Protein AF-A0AA97EP60-F1 (afdb_monomer)

pLDDT: mean 96.38, std 3.41, range [75.81, 98.44]

Nearest PDB structures (foldseek):
  8h2u-assembly1_C  TM=3.395E-01  e=8.397E+00  Chlamydomonas reinhardtii
  8wey-assembly1_C  TM=3.556E-01  e=8.998E+00  Cyanidium caldarium

Foldseek 3Di:
DAWDDPPDDDDPLEDEDPVCVVVVPPDGQKDKDADPVHRSRIYIDGNVNCVVPHDDDD

Solvent-accessible surface area (backbone atoms only — not comparable to full-atom values): 3631 Å² total; per-residue (Å²): 113,44,74,48,59,83,89,60,85,74,62,90,56,50,47,70,54,72,66,45,48,74,72,57,46,89,40,80,65,18,29,41,39,59,44,91,90,41,80,69,48,27,32,63,38,54,38,68,61,39,68,77,74,54,78,89,84,128

Secondary structure (DSSP, 8-state):
-EE--TT----TTEE--HHHHHTT-S-TT-EEEE-SS-TT-EEEE-HHHHHHH-----

Radius of gyration: 11.06 Å; Cα contacts (8 Å, |Δi|>4): 77; chains: 1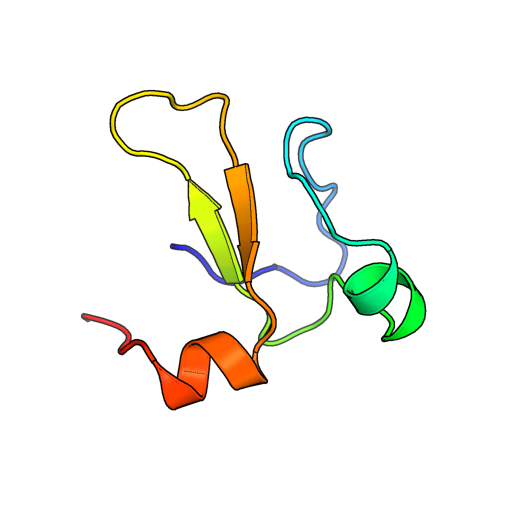; bounding box: 28×21×26 Å

Sequence (58 aa):
MRPYIEGEKLDSKVSISEADLKAGSPKIGDMIARNPNNHDDKWLVAKAYFDDNFELIL

Organism: NCBI:txid3075823

Mean predicted aligned error: 2.25 Å

Structure (mmCIF, N/CA/C/O backbone):
data_AF-A0AA97EP60-F1
#
_entry.id   AF-A0AA97EP60-F1
#
loop_
_atom_site.group_PDB
_atom_site.id
_atom_site.type_symbol
_atom_site.label_atom_id
_atom_site.label_alt_id
_atom_site.label_comp_id
_atom_site.label_asym_id
_atom_site.label_entity_id
_atom_site.label_seq_id
_atom_site.pdbx_PDB_ins_code
_atom_site.Cartn_x
_atom_site.Cartn_y
_atom_site.Cartn_z
_atom_site.occupancy
_atom_site.B_iso_or_equiv
_atom_site.auth_seq_id
_atom_site.auth_comp_id
_atom_site.auth_asym_id
_atom_site.auth_atom_id
_atom_site.pdbx_PDB_model_num
ATOM 1 N N . MET A 1 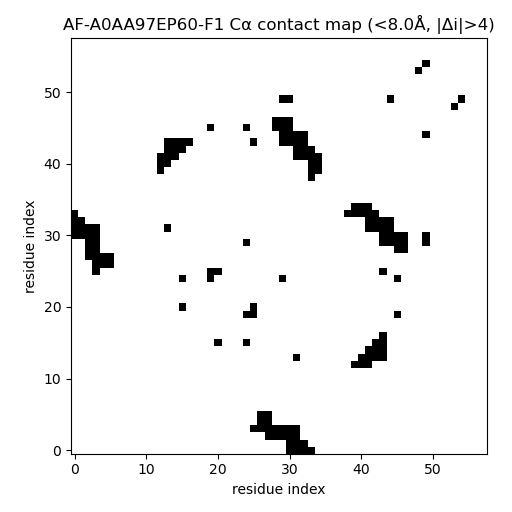1 ? 10.683 0.173 -0.960 1.00 94.31 1 MET A N 1
ATOM 2 C CA . MET A 1 1 ? 9.335 -0.169 -0.448 1.00 94.31 1 MET A CA 1
ATOM 3 C C . MET A 1 1 ? 9.403 -1.538 0.201 1.00 94.31 1 MET A C 1
ATOM 5 O O . MET A 1 1 ? 10.334 -2.273 -0.103 1.00 94.31 1 MET A O 1
ATOM 9 N N . ARG A 1 2 ? 8.463 -1.877 1.082 1.00 95.88 2 ARG A N 1
ATOM 10 C CA . ARG A 1 2 ? 8.302 -3.247 1.592 1.00 95.88 2 ARG A CA 1
ATOM 11 C C . ARG A 1 2 ? 6.858 -3.716 1.407 1.00 95.88 2 ARG A C 1
ATOM 13 O O . ARG A 1 2 ? 5.984 -2.854 1.425 1.00 95.88 2 ARG A O 1
ATOM 20 N N . PRO A 1 3 ? 6.592 -5.023 1.301 1.00 97.19 3 PRO A N 1
ATOM 21 C CA . PRO A 1 3 ? 5.230 -5.534 1.382 1.00 97.19 3 PRO A CA 1
ATOM 22 C C . PRO A 1 3 ? 4.567 -5.161 2.712 1.00 97.19 3 PRO A C 1
ATOM 24 O O . PRO A 1 3 ? 5.230 -5.114 3.759 1.00 97.19 3 PRO A O 1
ATOM 27 N N . TYR A 1 4 ? 3.265 -4.897 2.662 1.00 97.88 4 TYR A N 1
ATOM 28 C CA . TYR A 1 4 ? 2.402 -4.963 3.835 1.00 97.88 4 TYR A CA 1
ATOM 29 C C . TYR A 1 4 ? 2.292 -6.416 4.316 1.00 97.88 4 TYR A C 1
ATOM 31 O O . TYR A 1 4 ? 2.217 -7.348 3.511 1.00 97.88 4 TYR A O 1
ATOM 39 N N . ILE A 1 5 ? 2.287 -6.604 5.632 1.00 97.69 5 ILE A N 1
ATOM 40 C CA . ILE A 1 5 ? 2.131 -7.901 6.288 1.00 97.69 5 ILE A CA 1
ATOM 41 C C . ILE A 1 5 ? 0.733 -7.951 6.902 1.00 97.69 5 ILE A C 1
ATOM 43 O O . ILE A 1 5 ? 0.391 -7.123 7.743 1.00 97.69 5 ILE A O 1
ATOM 47 N N . GLU A 1 6 ? -0.076 -8.932 6.508 1.00 96.00 6 GLU A N 1
ATOM 48 C CA . GLU A 1 6 ? -1.434 -9.084 7.037 1.00 96.00 6 GLU A CA 1
ATOM 49 C C . GLU A 1 6 ? -1.438 -9.176 8.570 1.00 96.00 6 GLU A C 1
ATOM 51 O O . GLU A 1 6 ? -0.681 -9.938 9.173 1.00 96.00 6 GLU A O 1
ATOM 56 N N . GLY A 1 7 ? -2.284 -8.360 9.203 1.00 93.69 7 GLY A N 1
ATOM 57 C CA . GLY A 1 7 ? -2.405 -8.297 10.659 1.00 93.69 7 GLY A CA 1
ATOM 58 C C . GLY A 1 7 ? -1.304 -7.498 11.363 1.00 93.69 7 GLY A C 1
ATOM 59 O O . GLY A 1 7 ? -1.345 -7.381 12.589 1.00 93.69 7 GLY A O 1
ATOM 60 N N . GLU A 1 8 ? -0.338 -6.913 10.640 1.00 96.31 8 GLU A N 1
ATOM 61 C CA . GLU A 1 8 ? 0.641 -6.033 11.275 1.00 96.31 8 GLU A CA 1
ATOM 62 C C . GLU A 1 8 ? -0.026 -4.767 11.824 1.00 96.31 8 GLU A C 1
ATOM 64 O O . GLU A 1 8 ? -0.920 -4.174 11.209 1.00 96.31 8 GLU A O 1
ATOM 69 N N . LYS A 1 9 ? 0.463 -4.301 12.976 1.00 95.50 9 LYS A N 1
ATOM 70 C CA . LYS A 1 9 ? 0.140 -2.958 13.444 1.00 95.50 9 LYS A CA 1
ATOM 71 C C . LYS A 1 9 ? 0.964 -1.962 12.640 1.00 95.50 9 LYS A C 1
ATOM 73 O O . LYS A 1 9 ? 2.157 -1.794 12.890 1.00 95.50 9 LYS A O 1
ATOM 78 N N . LEU A 1 10 ? 0.310 -1.295 11.697 1.00 94.50 10 LEU A N 1
ATOM 79 C CA . LEU A 1 10 ? 0.954 -0.272 10.890 1.00 94.50 10 LEU A CA 1
ATOM 80 C C . LEU A 1 10 ? 1.367 0.926 11.762 1.00 94.50 10 LEU A C 1
ATOM 82 O O . LEU A 1 10 ? 0.655 1.323 12.688 1.00 94.50 10 LEU A O 1
ATOM 86 N N . ASP A 1 11 ? 2.540 1.486 11.472 1.00 93.62 11 ASP A N 1
ATOM 87 C CA . ASP A 1 11 ? 3.018 2.718 12.101 1.00 93.62 11 ASP A CA 1
ATOM 88 C C . ASP A 1 11 ? 2.023 3.856 11.816 1.00 93.62 11 ASP A C 1
ATOM 90 O O . ASP A 1 11 ? 1.604 4.042 10.674 1.00 93.62 11 ASP A O 1
ATOM 94 N N . SER A 1 12 ? 1.657 4.632 12.840 1.00 94.56 12 SER A N 1
ATOM 95 C CA . SER A 1 12 ? 0.705 5.741 12.709 1.00 94.56 12 SER A CA 1
ATOM 96 C C . SER A 1 12 ? 1.198 6.864 11.792 1.00 94.56 12 SER A C 1
ATOM 98 O O . SER A 1 12 ? 0.413 7.736 11.437 1.00 94.56 12 SER A O 1
ATOM 100 N N . LYS A 1 13 ? 2.487 6.868 11.426 1.00 96.12 13 LYS A N 1
ATOM 101 C CA . LYS A 1 13 ? 3.063 7.790 10.436 1.00 96.12 13 LYS A CA 1
ATOM 102 C C . LYS A 1 13 ? 2.832 7.359 8.982 1.00 96.12 13 LYS A C 1
ATOM 104 O O . LYS A 1 13 ? 3.163 8.117 8.077 1.00 96.12 13 LYS A O 1
ATOM 109 N N . VAL A 1 14 ? 2.300 6.158 8.729 1.00 98.00 14 VAL A N 1
ATOM 110 C CA . VAL A 1 14 ? 1.975 5.735 7.361 1.00 98.00 14 VAL A CA 1
ATOM 111 C C . VAL A 1 14 ? 0.689 6.412 6.911 1.00 98.00 14 VAL A C 1
ATOM 113 O O . VAL A 1 14 ? -0.392 6.132 7.423 1.00 98.00 14 VAL A O 1
ATOM 116 N N . SER A 1 15 ? 0.816 7.283 5.919 1.00 98.19 15 SER A N 1
ATOM 117 C CA . SER A 1 15 ? -0.321 7.933 5.281 1.00 98.19 15 SER A CA 1
ATOM 118 C C . SER A 1 15 ? -1.055 6.945 4.373 1.00 98.19 15 SER A C 1
ATOM 120 O O . SER A 1 15 ? -0.441 6.282 3.535 1.00 98.19 15 SER A O 1
ATOM 122 N N . ILE A 1 16 ? -2.375 6.859 4.531 1.00 98.19 16 ILE A N 1
ATOM 123 C CA . ILE A 1 16 ? -3.269 6.064 3.682 1.00 98.19 16 ILE A CA 1
ATOM 124 C C . ILE A 1 16 ? -4.349 7.007 3.163 1.00 98.19 16 ILE A C 1
ATOM 126 O O . ILE A 1 16 ? -4.934 7.759 3.946 1.00 98.19 16 ILE A O 1
ATOM 130 N N . SER A 1 17 ? -4.600 6.999 1.853 1.00 98.00 17 SER A N 1
ATOM 131 C CA . SER A 1 17 ? -5.652 7.840 1.287 1.00 98.00 17 SER A CA 1
ATOM 132 C C . SER A 1 17 ? -7.039 7.334 1.701 1.00 98.00 17 SER A C 1
ATOM 134 O O . SER A 1 17 ? -7.240 6.148 1.971 1.00 98.00 17 SER A O 1
ATOM 136 N N . GLU A 1 18 ? -8.037 8.219 1.717 1.00 98.31 18 GLU A N 1
ATOM 137 C CA . GLU A 1 18 ? -9.419 7.817 2.008 1.00 98.31 18 GLU A CA 1
ATOM 138 C C . GLU A 1 18 ? -9.956 6.806 0.978 1.00 98.31 18 GLU A C 1
ATOM 140 O O . GLU A 1 18 ? -10.738 5.920 1.321 1.00 98.31 18 GLU A O 1
ATOM 145 N N . ALA A 1 19 ? -9.524 6.915 -0.283 1.00 97.56 19 ALA A N 1
ATOM 146 C CA . ALA A 1 19 ? -9.897 5.980 -1.340 1.00 97.56 19 ALA A CA 1
ATOM 147 C C . ALA A 1 19 ? -9.331 4.576 -1.076 1.00 97.56 19 ALA A C 1
ATOM 149 O O . ALA A 1 19 ? -10.067 3.598 -1.197 1.00 97.56 19 ALA A O 1
ATOM 150 N N . ASP A 1 20 ? -8.071 4.482 -0.643 1.00 98.12 20 ASP A N 1
ATOM 151 C CA . ASP A 1 20 ? -7.441 3.205 -0.298 1.00 98.12 20 ASP A CA 1
ATOM 152 C C . ASP A 1 20 ? -8.114 2.575 0.930 1.00 98.12 20 ASP A C 1
ATOM 154 O O . ASP A 1 20 ? -8.434 1.386 0.916 1.00 98.12 20 ASP A O 1
ATOM 158 N N . LEU A 1 21 ? -8.435 3.375 1.956 1.00 97.81 21 LEU A N 1
ATOM 159 C CA . LEU A 1 21 ? -9.207 2.909 3.117 1.00 97.81 21 LEU A CA 1
ATOM 160 C C . LEU A 1 21 ? -10.577 2.352 2.696 1.00 97.81 21 LEU A C 1
ATOM 162 O O . LEU A 1 21 ? -10.958 1.258 3.111 1.00 97.81 21 LEU A O 1
ATOM 166 N N . LYS A 1 22 ? -11.307 3.066 1.827 1.00 98.12 22 LYS A N 1
ATOM 167 C CA . LYS A 1 22 ? -12.595 2.607 1.270 1.00 98.12 22 LYS A CA 1
ATOM 168 C C . LYS A 1 22 ? -12.451 1.340 0.425 1.00 98.12 22 LYS A C 1
ATOM 170 O O . LYS A 1 22 ? -13.370 0.526 0.394 1.00 98.12 22 LYS A O 1
ATOM 175 N N . ALA A 1 23 ? -11.307 1.156 -0.229 1.00 96.94 23 ALA A N 1
ATOM 176 C CA . ALA A 1 23 ? -10.968 -0.046 -0.985 1.00 96.94 23 ALA A CA 1
ATOM 177 C C . ALA A 1 23 ? -10.460 -1.206 -0.101 1.00 96.94 23 ALA A C 1
ATOM 179 O O . ALA A 1 23 ? -10.075 -2.254 -0.632 1.00 96.94 23 ALA A O 1
ATOM 180 N N . GLY A 1 24 ? -10.455 -1.043 1.225 1.00 96.69 24 GLY A N 1
ATOM 181 C CA . GLY A 1 24 ? -10.067 -2.074 2.186 1.00 96.69 24 GLY A CA 1
ATOM 182 C C . GLY A 1 24 ? -8.560 -2.214 2.397 1.00 96.69 24 GLY A C 1
ATOM 183 O O . GLY A 1 24 ? -8.120 -3.266 2.848 1.00 96.69 24 GLY A O 1
ATOM 184 N N . SER A 1 25 ? -7.768 -1.202 2.047 1.00 97.50 25 SER A N 1
ATOM 185 C CA . SER A 1 25 ? -6.344 -1.155 2.380 1.00 97.50 25 SER A CA 1
ATOM 186 C C . SER A 1 25 ? -6.121 -0.704 3.838 1.00 97.50 25 SER A C 1
ATOM 188 O O . SER A 1 25 ? -6.928 0.057 4.377 1.00 97.50 25 SER A O 1
ATOM 190 N N . PRO A 1 26 ? -5.023 -1.126 4.490 1.00 97.88 26 PRO A N 1
ATOM 191 C CA . PRO A 1 26 ? -3.976 -1.989 3.948 1.00 97.88 26 PRO A CA 1
ATOM 192 C C . PRO A 1 26 ? -4.428 -3.450 3.829 1.00 97.88 26 PRO A C 1
ATOM 194 O O . PRO A 1 26 ? -5.096 -3.978 4.716 1.00 97.88 26 PRO A O 1
ATOM 197 N N . LYS A 1 27 ? -4.045 -4.104 2.730 1.00 97.50 27 LYS A N 1
ATOM 198 C CA . LYS A 1 27 ? -4.334 -5.522 2.459 1.00 97.50 27 LYS A CA 1
ATOM 199 C C . LYS A 1 27 ? -3.158 -6.209 1.770 1.00 97.50 27 LYS A C 1
ATOM 201 O O . LYS A 1 27 ? -2.224 -5.555 1.308 1.00 97.50 27 LYS A O 1
ATOM 206 N N . ILE A 1 28 ? -3.194 -7.541 1.709 1.00 97.81 28 ILE A N 1
ATOM 207 C CA . ILE A 1 28 ? -2.140 -8.345 1.073 1.00 97.81 28 ILE A CA 1
ATOM 208 C C . ILE A 1 28 ? -1.856 -7.836 -0.348 1.00 97.81 28 ILE A C 1
ATOM 210 O O . ILE A 1 28 ? -2.763 -7.682 -1.166 1.00 97.81 28 ILE A O 1
ATOM 214 N N . GLY A 1 29 ? -0.571 -7.615 -0.631 1.00 96.75 29 GLY A N 1
ATOM 215 C CA . GLY A 1 29 ? -0.071 -7.114 -1.910 1.00 96.75 29 GLY A CA 1
ATOM 216 C C . GLY A 1 29 ? 0.123 -5.599 -1.965 1.00 96.75 29 GLY A C 1
ATOM 217 O O . GLY A 1 29 ? 0.850 -5.136 -2.837 1.00 96.75 29 GLY A O 1
ATOM 218 N N . ASP A 1 30 ? -0.458 -4.832 -1.039 1.00 98.25 30 ASP A N 1
ATOM 219 C CA . ASP A 1 30 ? -0.097 -3.423 -0.887 1.00 98.25 30 ASP A CA 1
ATOM 220 C C . ASP A 1 30 ? 1.352 -3.293 -0.404 1.00 98.25 30 ASP A C 1
ATOM 222 O O . ASP A 1 30 ? 1.912 -4.174 0.258 1.00 98.25 30 ASP A O 1
ATOM 226 N N . MET A 1 31 ? 1.955 -2.151 -0.710 1.00 98.12 31 MET A N 1
ATOM 227 C CA . MET A 1 31 ? 3.335 -1.841 -0.376 1.00 98.12 31 MET A CA 1
ATOM 228 C C . MET A 1 31 ? 3.393 -0.630 0.551 1.00 98.12 31 MET A C 1
ATOM 230 O O . MET A 1 31 ? 2.599 0.299 0.450 1.00 98.12 31 MET A O 1
ATOM 234 N N . ILE A 1 32 ? 4.373 -0.612 1.448 1.00 98.00 32 ILE A N 1
ATOM 235 C CA . ILE A 1 32 ? 4.687 0.530 2.301 1.00 98.00 32 ILE A CA 1
ATOM 236 C C . ILE A 1 32 ? 5.944 1.203 1.753 1.00 98.00 32 ILE A C 1
ATOM 238 O O . ILE A 1 32 ? 7.046 0.630 1.750 1.00 98.00 32 ILE A O 1
ATOM 242 N N . ALA A 1 33 ? 5.776 2.427 1.268 1.00 97.69 33 ALA A N 1
ATOM 243 C CA . ALA A 1 33 ? 6.860 3.300 0.862 1.00 97.69 33 ALA A CA 1
ATOM 244 C C . ALA A 1 33 ? 7.360 4.140 2.040 1.00 97.69 33 ALA A C 1
ATOM 246 O O . ALA A 1 33 ? 6.645 4.394 3.008 1.00 97.69 33 ALA A O 1
ATOM 247 N N . ARG A 1 34 ? 8.629 4.540 1.960 1.00 97.50 34 ARG A N 1
ATOM 248 C CA . ARG A 1 34 ? 9.281 5.430 2.919 1.00 97.50 34 ARG A CA 1
ATOM 249 C C . ARG A 1 34 ? 10.215 6.341 2.149 1.00 97.50 34 ARG A C 1
ATOM 251 O O . ARG A 1 34 ? 11.039 5.848 1.376 1.00 97.50 34 ARG A O 1
ATOM 258 N N . ASN A 1 35 ? 10.120 7.635 2.397 1.00 97.38 35 ASN A N 1
ATOM 259 C CA . ASN A 1 35 ? 11.046 8.606 1.846 1.00 97.38 3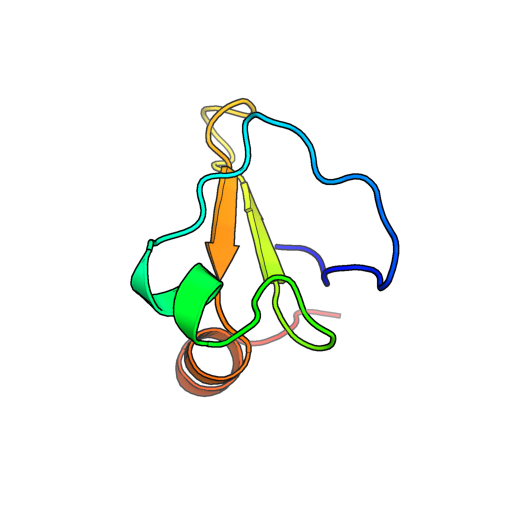5 ASN A CA 1
ATOM 260 C C . ASN A 1 35 ? 12.466 8.348 2.403 1.00 97.38 35 ASN A C 1
ATOM 262 O O . ASN A 1 35 ? 12.638 8.273 3.622 1.00 97.38 35 ASN A O 1
ATOM 266 N N . PRO A 1 36 ? 13.498 8.186 1.553 1.00 96.25 36 PRO A N 1
ATOM 267 C CA . PRO A 1 36 ? 14.860 7.917 2.017 1.00 96.25 36 PRO A CA 1
ATOM 268 C C . PRO A 1 36 ? 15.496 9.103 2.757 1.00 96.25 36 PRO A C 1
A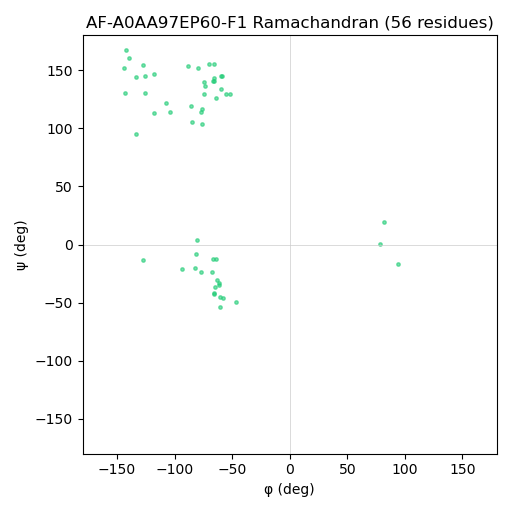TOM 270 O O . PRO A 1 36 ? 16.383 8.895 3.575 1.00 96.25 36 PRO A O 1
ATOM 273 N N . ASN A 1 37 ? 15.035 10.331 2.503 1.00 97.56 37 ASN A N 1
ATOM 274 C CA . ASN A 1 37 ? 15.560 11.544 3.137 1.00 97.56 37 ASN A CA 1
ATOM 275 C C . ASN A 1 37 ? 14.766 11.951 4.388 1.00 97.56 37 ASN A C 1
ATOM 277 O O . ASN A 1 37 ? 15.281 12.674 5.236 1.00 97.56 37 ASN A O 1
ATOM 281 N N . ASN A 1 38 ? 13.521 11.487 4.516 1.00 96.94 38 ASN A N 1
ATOM 282 C CA . ASN A 1 38 ? 12.682 11.705 5.689 1.00 96.94 38 ASN A CA 1
ATOM 283 C C . ASN A 1 38 ? 12.020 10.389 6.108 1.00 96.94 38 ASN A C 1
ATOM 285 O O . ASN A 1 38 ? 10.966 10.017 5.607 1.00 96.94 38 ASN A O 1
ATOM 289 N N . HIS A 1 39 ? 12.624 9.677 7.057 1.00 94.69 39 HIS A N 1
ATOM 290 C CA . HIS A 1 39 ? 12.141 8.356 7.463 1.00 94.69 39 HIS A CA 1
ATOM 291 C C . HIS A 1 39 ? 10.774 8.356 8.164 1.00 94.69 39 HIS A C 1
ATOM 293 O O . HIS A 1 39 ? 10.196 7.277 8.323 1.00 94.69 39 HIS A O 1
ATOM 299 N N . ASP A 1 40 ? 10.274 9.523 8.571 1.00 95.56 40 ASP A N 1
ATOM 300 C CA . ASP A 1 40 ? 8.933 9.689 9.129 1.00 95.56 40 ASP A CA 1
ATOM 301 C C . ASP A 1 40 ? 7.855 9.809 8.050 1.00 95.56 40 ASP A C 1
ATOM 303 O O . ASP A 1 40 ? 6.692 9.533 8.327 1.00 95.56 40 ASP A O 1
ATOM 307 N N . ASP A 1 41 ? 8.239 10.163 6.825 1.00 97.31 41 ASP A N 1
ATOM 308 C CA . ASP A 1 41 ? 7.344 10.247 5.679 1.00 97.31 41 ASP A CA 1
ATOM 309 C C . ASP A 1 41 ? 7.204 8.865 5.025 1.00 97.31 41 ASP A C 1
ATOM 311 O O . ASP A 1 41 ? 8.126 8.330 4.393 1.00 97.31 41 ASP A O 1
ATOM 315 N N . LYS A 1 42 ? 6.047 8.249 5.265 1.00 98.25 42 LYS A N 1
ATOM 316 C CA . LYS A 1 42 ? 5.684 6.908 4.807 1.00 98.25 42 LYS A CA 1
ATOM 317 C C . LYS A 1 42 ? 4.282 6.947 4.221 1.00 98.25 42 LYS A C 1
ATOM 319 O O . LYS A 1 42 ? 3.402 7.613 4.763 1.00 98.25 42 LYS A O 1
ATOM 324 N N . TRP A 1 43 ? 4.045 6.173 3.171 1.00 98.44 43 TRP A N 1
ATOM 325 C CA . TRP A 1 43 ? 2.722 6.067 2.560 1.00 98.44 43 TRP A CA 1
ATOM 326 C C . TRP A 1 43 ? 2.445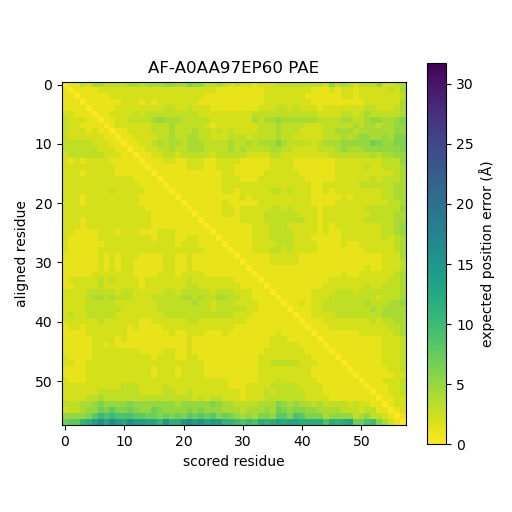 4.659 2.054 1.00 98.44 43 TRP A C 1
ATOM 328 O O . TRP A 1 43 ? 3.361 3.902 1.716 1.00 98.44 43 TRP A O 1
ATOM 338 N N . LEU A 1 44 ? 1.162 4.313 2.030 1.00 98.44 44 LEU A N 1
ATOM 339 C CA . LEU A 1 44 ? 0.680 3.113 1.370 1.00 98.44 44 LEU A CA 1
ATOM 340 C C . LEU A 1 44 ? 0.713 3.313 -0.149 1.00 98.44 44 LEU A C 1
ATOM 342 O O . LEU A 1 44 ? 0.332 4.360 -0.666 1.00 98.44 44 LEU A O 1
ATOM 346 N N . VAL A 1 45 ? 1.174 2.291 -0.856 1.00 98.38 45 VAL A N 1
ATOM 347 C CA . VAL A 1 45 ? 1.097 2.169 -2.306 1.00 98.38 45 VAL A CA 1
ATOM 348 C C . VAL A 1 45 ? 0.245 0.942 -2.590 1.00 98.38 45 VAL A C 1
ATOM 350 O O . VAL A 1 45 ? 0.638 -0.176 -2.256 1.00 98.38 45 VAL A O 1
ATOM 353 N N . ALA A 1 46 ? -0.936 1.155 -3.167 1.00 98.38 46 ALA A N 1
ATOM 354 C CA . ALA A 1 46 ? -1.853 0.071 -3.489 1.00 98.38 46 ALA A CA 1
ATOM 355 C C . ALA A 1 46 ? -1.204 -0.929 -4.456 1.00 98.38 46 ALA A C 1
ATOM 357 O O . ALA A 1 46 ? -0.474 -0.521 -5.364 1.00 98.38 46 ALA A O 1
ATOM 358 N N . LYS A 1 47 ? -1.518 -2.222 -4.305 1.00 97.75 47 LYS A N 1
ATOM 359 C CA . LYS A 1 47 ? -0.959 -3.300 -5.142 1.00 97.75 47 LYS A CA 1
ATOM 360 C C . LYS A 1 47 ? -0.987 -2.979 -6.640 1.00 97.75 47 LYS A C 1
ATOM 362 O O . LYS A 1 47 ? 0.030 -3.097 -7.306 1.00 97.75 47 LYS A O 1
ATOM 367 N N . ALA A 1 48 ? -2.140 -2.546 -7.156 1.00 97.31 48 ALA A N 1
ATOM 368 C CA . ALA A 1 48 ? -2.307 -2.255 -8.582 1.00 97.31 48 ALA A CA 1
ATOM 369 C C . ALA A 1 48 ? -1.360 -1.142 -9.056 1.00 97.31 48 ALA A C 1
ATOM 371 O O . ALA A 1 48 ? -0.671 -1.298 -10.054 1.00 97.31 48 ALA A O 1
ATOM 372 N N . TYR A 1 49 ? -1.252 -0.053 -8.286 1.00 97.75 49 TYR A N 1
ATOM 373 C CA . TYR A 1 49 ? -0.319 1.023 -8.612 1.00 97.75 49 TYR A CA 1
ATOM 374 C C . TYR A 1 49 ? 1.135 0.550 -8.531 1.00 97.75 49 TYR A C 1
ATOM 376 O O . TYR A 1 49 ? 1.959 0.975 -9.337 1.00 97.75 49 TYR A O 1
ATOM 384 N N . PHE A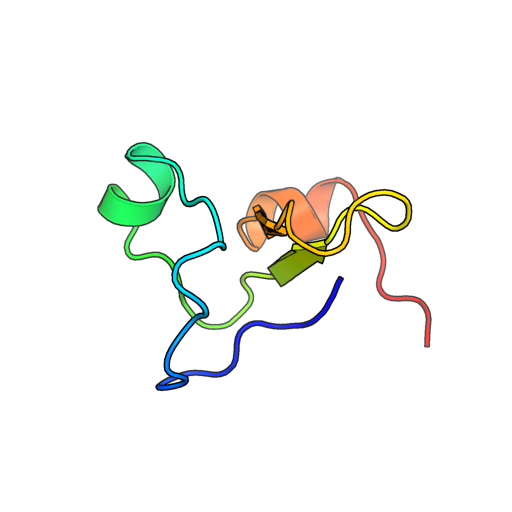 1 50 ? 1.457 -0.320 -7.568 1.00 97.88 50 PHE A N 1
ATOM 385 C CA . PHE A 1 50 ? 2.784 -0.911 -7.483 1.00 97.88 50 PHE A CA 1
ATOM 386 C C . PHE A 1 50 ? 3.117 -1.727 -8.738 1.00 97.88 50 PHE A C 1
ATOM 388 O O . PHE A 1 50 ? 4.122 -1.438 -9.377 1.00 97.88 50 PHE A O 1
ATOM 395 N N . ASP A 1 51 ? 2.256 -2.678 -9.107 1.00 97.12 51 ASP A N 1
ATOM 396 C CA . ASP A 1 51 ? 2.462 -3.5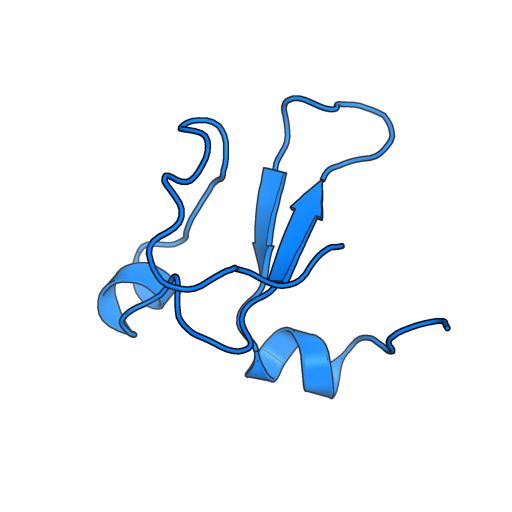75 -10.251 1.00 97.12 51 ASP A CA 1
ATOM 397 C C . ASP A 1 51 ? 2.562 -2.821 -11.589 1.00 97.12 51 ASP A C 1
ATOM 399 O O . ASP A 1 51 ? 3.329 -3.217 -12.462 1.00 97.12 51 ASP A O 1
ATOM 403 N N . ASP A 1 52 ? 1.806 -1.730 -11.747 1.00 98.12 52 ASP A N 1
ATOM 404 C CA . ASP A 1 52 ? 1.783 -0.943 -12.985 1.00 98.12 52 ASP A CA 1
ATOM 405 C C . ASP A 1 52 ? 3.010 -0.022 -13.145 1.00 98.12 52 ASP A C 1
ATOM 407 O O . ASP A 1 52 ? 3.323 0.393 -14.261 1.00 98.12 52 ASP A O 1
ATOM 411 N N . ASN A 1 53 ? 3.687 0.351 -12.047 1.00 97.81 53 ASN A N 1
ATOM 412 C CA . ASN A 1 53 ? 4.680 1.440 -12.052 1.00 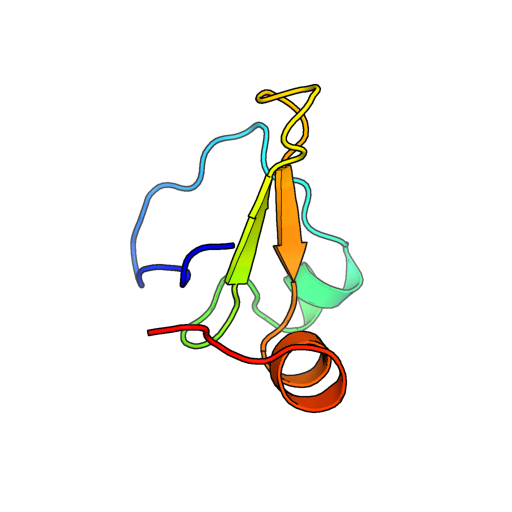97.81 53 ASN A CA 1
ATOM 413 C C . ASN A 1 53 ? 6.052 1.067 -11.477 1.00 97.81 53 ASN A C 1
ATOM 415 O O . ASN A 1 53 ? 7.000 1.842 -11.618 1.00 97.81 53 ASN A O 1
ATOM 419 N N . PHE A 1 5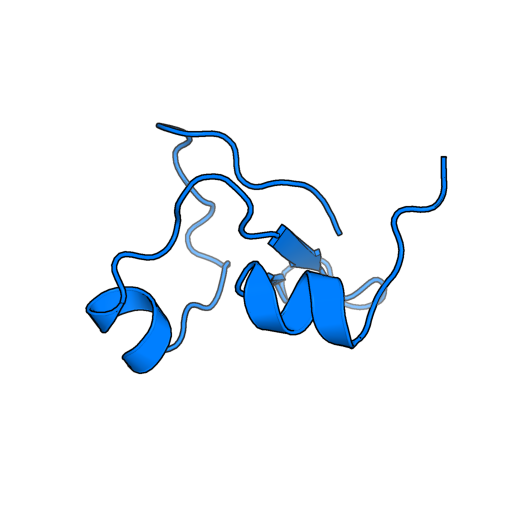4 ? 6.174 -0.064 -10.788 1.00 96.50 54 PHE A N 1
ATOM 420 C CA . PHE A 1 54 ? 7.392 -0.438 -10.085 1.00 96.50 54 PHE A CA 1
ATOM 421 C C . PHE A 1 54 ? 7.696 -1.920 -10.240 1.00 96.50 54 PHE A C 1
ATOM 423 O O . PHE A 1 54 ? 6.831 -2.747 -10.505 1.00 96.50 54 PHE A O 1
ATOM 430 N N . GLU A 1 55 ? 8.954 -2.253 -9.985 1.00 92.88 55 GLU A N 1
ATOM 431 C CA . GLU A 1 55 ? 9.434 -3.624 -9.986 1.00 92.88 55 GLU A CA 1
ATOM 432 C C . GLU A 1 55 ? 10.112 -3.927 -8.652 1.00 92.88 55 GLU A C 1
ATOM 434 O O . GLU A 1 55 ? 10.762 -3.072 -8.035 1.00 92.88 55 GLU A O 1
ATOM 439 N N . LEU A 1 56 ? 9.952 -5.165 -8.190 1.00 89.94 56 LEU A N 1
ATOM 440 C CA . LEU A 1 56 ? 10.712 -5.660 -7.056 1.00 89.94 56 LEU A CA 1
ATOM 441 C C . LEU A 1 56 ? 12.132 -5.982 -7.528 1.00 89.94 56 LEU A C 1
ATOM 443 O O . LEU A 1 56 ? 12.327 -6.878 -8.345 1.00 89.94 56 LEU A O 1
ATOM 447 N N . ILE A 1 57 ? 13.119 -5.276 -6.983 1.00 87.25 57 ILE A N 1
ATOM 448 C CA . ILE A 1 57 ? 14.527 -5.627 -7.172 1.00 87.25 57 ILE A CA 1
ATOM 449 C C . ILE A 1 57 ? 14.885 -6.664 -6.106 1.00 87.25 57 ILE A C 1
ATOM 451 O O . ILE A 1 57 ? 14.746 -6.386 -4.911 1.00 87.25 57 ILE A O 1
ATOM 455 N N . LEU A 1 58 ? 15.285 -7.853 -6.562 1.00 75.81 58 LEU A N 1
ATOM 456 C CA . LEU A 1 58 ? 15.748 -8.970 -5.734 1.00 75.81 58 LEU A CA 1
ATOM 457 C C . LEU A 1 58 ? 17.231 -8.835 -5.377 1.00 75.81 58 LEU A C 1
ATOM 459 O O . LEU A 1 58 ? 18.004 -8.359 -6.240 1.00 75.81 58 LEU A O 1
#